Protein AF-X1HHD3-F1 (afdb_monomer)

Foldseek 3Di:
DLVPDDDLDVVLVVLLVVCAQNFAPDRSLPPVPPRGNYVVSVVVSVVRHVVPPD

Organism: NCBI:txid412755

Nearest PDB structures (foldseek):
  2y3n-assembly2_B  TM=9.012E-01  e=2.236E-02  Pseudobacteroides cellulosolvens

Sequence (54 aa):
NLDGLEPINFLDFSTFAPDWYESGTALAGDINSNEIVDFNDLEILAYHWLSYCN

Mean predicted aligned error: 2.96 Å

Secondary structure (DSSP, 8-state):
--SS-SSP-HHHHHHHGGGTT-BSTT-TT-SSSSSB-SHHHHHHHHHHHHHT--

pLD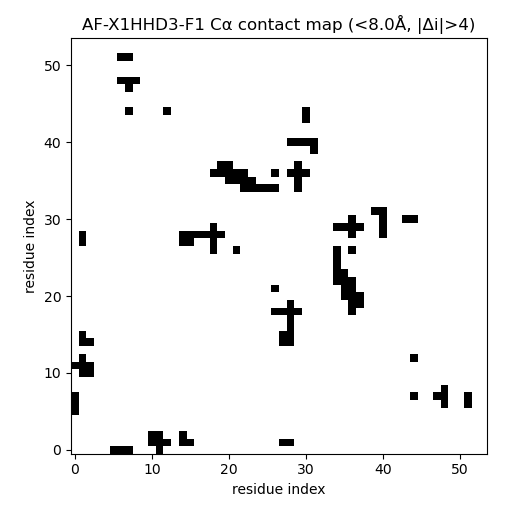DT: mean 93.81, std 9.84, range [45.06, 98.62]

Solvent-accessible surface area (backbone atoms only — not comparable to full-atom values): 3247 Å² total; per-residue (Å²): 114,68,75,79,53,86,73,53,46,73,66,29,50,63,53,27,58,83,33,63,74,40,72,48,83,90,47,78,25,31,71,80,69,78,41,49,19,49,70,71,29,51,47,54,52,50,52,54,36,62,62,68,78,121

Structure (mmCIF, N/CA/C/O backbone):
data_AF-X1HHD3-F1
#
_entry.id   AF-X1HHD3-F1
#
loop_
_atom_site.group_PDB
_atom_site.id
_atom_site.type_symbol
_atom_site.label_atom_id
_atom_site.label_alt_id
_atom_site.label_comp_id
_atom_site.label_asym_id
_atom_site.label_entity_id
_atom_site.label_seq_id
_atom_site.pdbx_PDB_ins_code
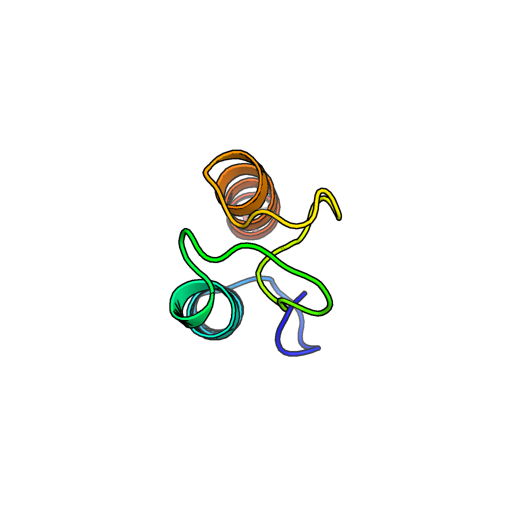_atom_site.Cartn_x
_atom_site.Cartn_y
_atom_site.Cartn_z
_atom_site.occupancy
_atom_site.B_iso_or_equiv
_atom_site.auth_seq_id
_atom_site.auth_comp_id
_atom_site.auth_asym_id
_atom_site.auth_atom_id
_atom_site.pdbx_PDB_model_num
ATOM 1 N N . ASN A 1 1 ? 5.806 -6.302 0.468 1.00 84.81 1 ASN A N 1
ATOM 2 C CA . ASN A 1 1 ? 5.172 -7.262 -0.445 1.00 84.81 1 ASN A CA 1
ATOM 3 C C . ASN A 1 1 ? 3.870 -7.669 0.199 1.00 84.81 1 ASN A C 1
ATOM 5 O O . ASN A 1 1 ? 3.901 -8.349 1.220 1.00 84.81 1 ASN A O 1
ATOM 9 N N . LEU A 1 2 ? 2.780 -7.120 -0.316 1.00 92.19 2 LEU A N 1
ATOM 10 C CA . LEU A 1 2 ? 1.453 -7.194 0.281 1.00 92.19 2 LEU A CA 1
ATOM 11 C C . LEU A 1 2 ? 0.595 -8.294 -0.355 1.00 92.19 2 LEU A C 1
ATOM 13 O O . LEU A 1 2 ? -0.298 -8.808 0.311 1.00 92.19 2 LEU A O 1
ATOM 17 N N . ASP A 1 3 ? 0.890 -8.703 -1.592 1.00 91.75 3 ASP A N 1
ATOM 18 C CA . ASP A 1 3 ? 0.210 -9.820 -2.266 1.00 91.75 3 ASP A CA 1
ATOM 19 C C . ASP A 1 3 ? 0.995 -11.152 -2.196 1.00 91.75 3 ASP A C 1
ATOM 21 O O . ASP A 1 3 ? 0.498 -12.204 -2.603 1.00 91.75 3 ASP A O 1
ATOM 25 N N . GLY A 1 4 ? 2.209 -11.123 -1.640 1.00 92.62 4 GLY A N 1
ATOM 26 C CA . GLY A 1 4 ? 3.118 -12.261 -1.510 1.00 92.62 4 GLY A CA 1
ATOM 27 C C . GLY A 1 4 ? 3.979 -12.538 -2.749 1.00 92.62 4 GLY A C 1
ATOM 28 O O . GLY A 1 4 ? 4.689 -13.548 -2.760 1.00 92.62 4 GLY A O 1
ATOM 29 N N . LEU A 1 5 ? 3.945 -11.684 -3.780 1.00 92.31 5 LEU A N 1
ATOM 30 C CA . LEU A 1 5 ? 4.637 -11.871 -5.058 1.00 92.31 5 LEU A CA 1
ATOM 31 C C . LEU A 1 5 ? 5.611 -10.728 -5.367 1.00 92.31 5 LEU A C 1
ATOM 33 O O . LEU A 1 5 ? 5.337 -9.562 -5.128 1.00 92.31 5 LEU A O 1
ATOM 37 N N . GLU A 1 6 ? 6.803 -11.058 -5.855 1.00 91.38 6 GLU A N 1
ATOM 38 C CA . GLU A 1 6 ? 7.729 -10.044 -6.370 1.00 91.38 6 GLU A CA 1
ATOM 39 C C . GLU A 1 6 ? 7.513 -9.849 -7.881 1.00 91.38 6 GLU A C 1
ATOM 41 O O . GLU A 1 6 ? 7.159 -10.810 -8.572 1.00 91.38 6 GLU A O 1
ATOM 46 N N . PRO A 1 7 ? 7.773 -8.650 -8.434 1.00 92.81 7 PRO A N 1
ATOM 47 C CA . PRO A 1 7 ? 8.180 -7.416 -7.755 1.00 92.81 7 PRO A CA 1
ATOM 48 C C . PRO A 1 7 ? 6.995 -6.666 -7.132 1.00 92.81 7 PRO A C 1
ATOM 50 O O . PRO A 1 7 ? 5.853 -6.890 -7.527 1.00 92.81 7 PRO A O 1
ATOM 53 N N . ILE A 1 8 ? 7.282 -5.705 -6.244 1.00 94.38 8 ILE A N 1
ATOM 54 C CA . ILE A 1 8 ? 6.263 -4.768 -5.746 1.00 94.38 8 ILE A CA 1
ATOM 55 C C . ILE A 1 8 ? 5.666 -3.990 -6.920 1.00 94.38 8 ILE A C 1
ATOM 57 O O . ILE A 1 8 ? 6.403 -3.386 -7.705 1.00 94.38 8 ILE A O 1
ATOM 61 N N . ASN A 1 9 ? 4.344 -4.019 -7.056 1.00 94.44 9 ASN A N 1
ATOM 62 C CA . ASN A 1 9 ? 3.641 -3.433 -8.191 1.00 94.44 9 ASN A CA 1
ATOM 63 C C . ASN A 1 9 ? 2.226 -2.932 -7.821 1.00 94.44 9 ASN A C 1
ATOM 65 O O . ASN A 1 9 ? 1.888 -2.719 -6.658 1.00 94.44 9 ASN A O 1
ATOM 69 N N . PHE A 1 10 ? 1.380 -2.707 -8.831 1.00 95.75 10 PHE A N 1
ATOM 70 C CA . PHE A 1 10 ? 0.021 -2.192 -8.643 1.00 95.75 10 PHE A CA 1
ATOM 71 C C . PHE A 1 10 ? -0.887 -3.139 -7.838 1.00 95.75 10 PHE A C 1
ATOM 73 O O . PHE A 1 10 ? -1.837 -2.676 -7.209 1.00 95.75 10 PHE A O 1
ATOM 80 N N . LEU A 1 11 ? -0.603 -4.443 -7.817 1.00 96.75 11 LEU A N 1
ATOM 81 C CA . LEU A 1 11 ? -1.327 -5.411 -6.992 1.00 96.75 11 LEU A CA 1
ATOM 82 C C . LEU A 1 11 ? -1.061 -5.200 -5.496 1.00 96.7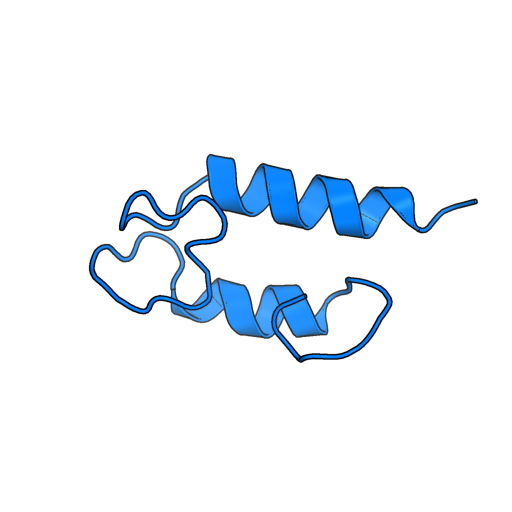5 11 LEU A C 1
ATOM 84 O O . LEU A 1 11 ? -2.019 -5.184 -4.718 1.00 96.75 11 LEU A O 1
ATOM 88 N N . ASP A 1 12 ? 0.178 -4.909 -5.091 1.00 97.12 12 ASP A N 1
ATOM 89 C CA . ASP A 1 12 ? 0.468 -4.496 -3.713 1.00 97.12 12 ASP A CA 1
ATOM 90 C C . ASP A 1 12 ? -0.295 -3.222 -3.353 1.00 97.12 12 ASP A C 1
ATOM 92 O O . ASP A 1 12 ? -0.940 -3.154 -2.309 1.00 97.12 12 ASP A O 1
ATOM 96 N N . PHE A 1 13 ? -0.302 -2.229 -4.250 1.00 97.06 13 PHE A N 1
ATOM 97 C CA . PHE A 1 13 ? -1.065 -0.998 -4.032 1.00 97.06 13 PHE A CA 1
ATOM 98 C C . PHE A 1 13 ? -2.571 -1.257 -3.902 1.00 97.06 13 PHE A C 1
ATOM 100 O O . PHE A 1 13 ? -3.241 -0.607 -3.105 1.00 97.06 13 PHE A O 1
ATOM 107 N N . SER A 1 14 ? -3.115 -2.233 -4.632 1.00 97.94 14 SER A N 1
ATOM 108 C CA . SER A 1 14 ? -4.521 -2.625 -4.485 1.00 97.94 14 SER A CA 1
ATOM 109 C C . SER A 1 14 ? -4.830 -3.292 -3.139 1.00 97.94 14 SER A C 1
ATOM 111 O O . SER A 1 14 ? -5.966 -3.208 -2.683 1.00 97.94 14 SER A O 1
ATOM 113 N N . THR A 1 15 ? -3.828 -3.900 -2.492 1.00 97.12 15 THR A N 1
ATOM 114 C CA . THR A 1 15 ? -3.933 -4.440 -1.123 1.00 97.12 15 THR A CA 1
ATOM 115 C C . THR A 1 15 ? -3.791 -3.337 -0.074 1.00 97.12 15 THR A C 1
ATOM 117 O O . THR A 1 15 ? -4.456 -3.383 0.951 1.00 97.12 15 THR A O 1
ATOM 120 N N . PHE A 1 16 ? -2.971 -2.323 -0.352 1.00 97.88 16 PHE A N 1
ATOM 121 C CA . PHE A 1 16 ? -2.792 -1.131 0.480 1.00 97.88 16 PHE A CA 1
ATOM 122 C C . PHE A 1 16 ? -4.024 -0.208 0.493 1.00 97.88 16 PHE A C 1
ATOM 124 O O . PHE A 1 16 ? -4.424 0.295 1.538 1.00 97.88 16 PHE A O 1
ATOM 131 N N . ALA A 1 17 ? -4.629 0.032 -0.674 1.00 98.12 17 ALA A N 1
ATOM 132 C CA . ALA A 1 17 ? -5.649 1.066 -0.863 1.00 98.1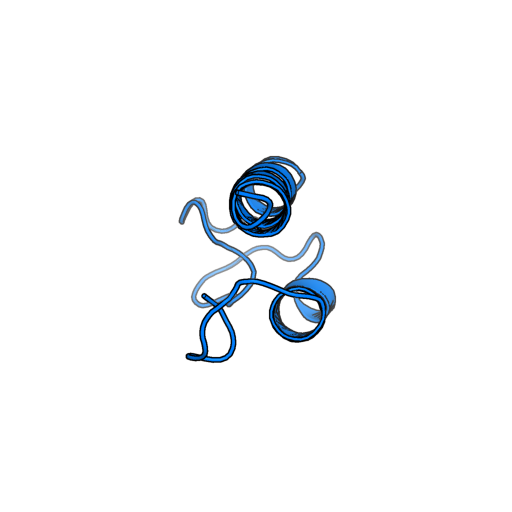2 17 ALA A CA 1
ATOM 133 C C . ALA A 1 17 ? -6.904 0.957 0.034 1.00 98.12 17 ALA A C 1
ATOM 135 O O . ALA A 1 17 ? -7.413 2.010 0.421 1.00 98.12 17 ALA A O 1
ATOM 136 N N . PRO A 1 18 ? -7.428 -0.240 0.371 1.00 98.12 18 PRO A N 1
ATOM 137 C CA . PRO A 1 18 ? -8.562 -0.379 1.285 1.00 98.12 18 PRO A CA 1
ATOM 138 C C . PRO A 1 18 ? -8.292 0.137 2.699 1.00 98.12 18 PRO A C 1
ATOM 140 O O . PRO A 1 18 ? -9.238 0.557 3.357 1.00 98.12 18 PRO A O 1
ATOM 143 N N . ASP A 1 19 ? -7.033 0.133 3.137 1.00 98.44 19 ASP A N 1
ATOM 144 C CA . ASP A 1 19 ? -6.651 0.560 4.483 1.00 98.44 19 ASP A CA 1
ATOM 145 C C . ASP A 1 19 ? -6.269 2.049 4.532 1.00 98.44 19 ASP A C 1
ATOM 147 O O . ASP A 1 19 ? -5.891 2.553 5.581 1.00 98.44 19 ASP A O 1
ATOM 151 N N . TRP A 1 20 ? -6.332 2.782 3.416 1.00 98.44 20 TRP A N 1
ATOM 152 C CA . TRP A 1 20 ? -5.846 4.162 3.345 1.00 98.44 20 TRP A CA 1
ATOM 153 C C . TRP A 1 20 ? -6.542 5.093 4.351 1.00 98.44 20 TRP A C 1
ATOM 155 O O . TRP A 1 20 ? -7.761 5.258 4.305 1.00 98.44 20 TRP A O 1
ATOM 165 N N . TYR A 1 21 ? -5.749 5.758 5.202 1.00 98.06 21 TYR A N 1
ATOM 166 C CA . TYR A 1 21 ? -6.204 6.574 6.339 1.00 98.06 21 TYR A CA 1
ATOM 167 C C . TYR A 1 21 ? -6.993 5.826 7.425 1.00 98.06 21 TYR A C 1
ATOM 169 O O . TYR A 1 21 ? -7.584 6.467 8.299 1.00 98.06 21 TYR A O 1
ATOM 177 N 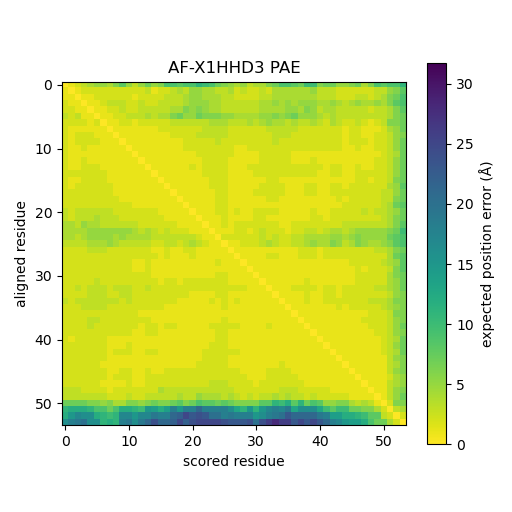N . GLU A 1 22 ? -6.976 4.496 7.424 1.00 98.44 22 GLU A N 1
ATOM 178 C CA . GLU A 1 22 ? -7.478 3.708 8.543 1.00 98.44 22 GLU A CA 1
ATOM 179 C C . GLU A 1 22 ? -6.436 3.632 9.668 1.00 98.44 22 GLU A C 1
ATOM 181 O O . GLU A 1 22 ? -5.232 3.820 9.471 1.00 98.44 22 GLU A O 1
ATOM 186 N N . SER A 1 23 ? -6.920 3.362 10.880 1.00 98.00 23 SER A N 1
ATOM 187 C CA . SER A 1 23 ? -6.078 3.144 12.058 1.00 98.00 23 SER A CA 1
ATOM 188 C C . SER A 1 23 ? -6.552 1.926 12.840 1.00 98.00 23 SER A C 1
ATOM 190 O O . SER A 1 23 ? -7.752 1.646 12.909 1.00 98.00 23 SER A O 1
ATOM 192 N N . GLY A 1 24 ? -5.612 1.199 13.431 1.00 96.12 24 GLY A N 1
ATOM 193 C CA . GLY A 1 24 ? -5.871 -0.016 14.188 1.00 96.12 24 GLY A CA 1
ATOM 194 C C . GLY A 1 24 ? -4.878 -1.129 13.882 1.00 96.12 24 GLY A C 1
ATOM 195 O O . GLY A 1 24 ? -3.910 -0.974 13.145 1.00 96.12 24 GLY A O 1
ATOM 196 N N . THR A 1 25 ? -5.126 -2.285 14.484 1.00 95.06 25 THR A N 1
ATOM 197 C CA . THR A 1 25 ? -4.249 -3.450 14.354 1.00 95.06 25 THR A CA 1
ATOM 198 C C . THR A 1 25 ? -4.571 -4.258 13.101 1.00 95.06 25 THR A C 1
ATOM 200 O O . THR A 1 25 ? -5.744 -4.419 12.767 1.00 95.06 25 THR A O 1
ATOM 203 N N . ALA A 1 26 ? -3.553 -4.898 12.519 1.00 93.88 26 ALA A N 1
ATOM 204 C CA . ALA A 1 26 ? -3.688 -5.858 11.416 1.00 93.88 26 ALA A CA 1
ATOM 205 C C . ALA A 1 26 ? -4.210 -5.262 10.093 1.00 93.88 26 ALA A C 1
ATOM 207 O O . ALA A 1 26 ? -4.838 -5.969 9.304 1.00 93.88 26 ALA A O 1
ATOM 208 N N . LEU A 1 27 ? -3.914 -3.985 9.847 1.00 97.25 27 LEU A N 1
ATOM 209 C CA . LEU A 1 27 ? -4.057 -3.355 8.537 1.00 97.25 27 LEU A CA 1
ATOM 210 C C . LEU A 1 27 ? -2.897 -3.821 7.650 1.00 97.25 27 LEU A C 1
ATOM 212 O O . LEU A 1 27 ? -1.734 -3.711 8.033 1.00 97.25 27 LEU A O 1
ATOM 216 N N . ALA A 1 28 ? -3.201 -4.371 6.479 1.00 96.62 28 ALA A N 1
ATOM 217 C CA . ALA A 1 28 ? -2.180 -4.805 5.529 1.00 96.62 28 ALA A CA 1
ATOM 218 C C . ALA A 1 28 ? -1.395 -3.609 4.965 1.00 96.62 28 ALA A C 1
ATOM 220 O O . ALA A 1 28 ? -0.221 -3.748 4.621 1.00 96.62 28 ALA A O 1
ATOM 221 N N . GLY A 1 29 ? -2.036 -2.440 4.888 1.00 97.38 29 GLY A N 1
ATOM 222 C CA . GLY A 1 29 ? -1.416 -1.183 4.488 1.00 97.38 29 GLY A CA 1
ATOM 223 C C . GLY A 1 29 ? -0.497 -0.548 5.538 1.00 97.38 29 GLY A C 1
ATOM 224 O O . GLY A 1 29 ? 0.240 0.362 5.173 1.00 97.38 29 GLY A O 1
ATOM 225 N N . ASP A 1 30 ? -0.501 -1.011 6.797 1.00 98.25 30 ASP A N 1
ATOM 226 C CA . ASP A 1 30 ? 0.370 -0.496 7.872 1.00 98.25 30 ASP A CA 1
ATOM 227 C C . ASP A 1 30 ? 1.749 -1.162 7.786 1.00 98.25 30 ASP A C 1
ATOM 229 O O . ASP A 1 30 ? 2.093 -2.114 8.495 1.00 98.25 30 ASP A O 1
ATOM 233 N N . ILE A 1 31 ? 2.532 -0.683 6.827 1.00 97.69 31 ILE A N 1
ATOM 234 C CA . ILE A 1 31 ? 3.835 -1.234 6.467 1.00 97.69 31 ILE A CA 1
ATOM 235 C C . ILE A 1 31 ? 4.871 -0.911 7.547 1.00 97.69 31 ILE A C 1
ATOM 237 O O . ILE A 1 31 ? 5.782 -1.710 7.784 1.00 97.69 31 ILE A O 1
ATOM 241 N N . ASN A 1 32 ? 4.747 0.246 8.199 1.00 97.38 32 ASN A N 1
ATOM 242 C CA . ASN A 1 32 ? 5.683 0.690 9.229 1.00 97.38 32 ASN A CA 1
ATOM 243 C C . ASN A 1 32 ? 5.298 0.247 10.661 1.00 97.38 32 ASN A C 1
ATOM 245 O O . ASN A 1 32 ? 6.109 0.404 11.577 1.00 97.38 32 ASN A O 1
ATOM 249 N N . SER A 1 33 ? 4.135 -0.396 10.830 1.00 96.62 33 SER A N 1
ATOM 250 C CA . SER A 1 33 ? 3.630 -0.959 12.091 1.00 96.62 33 SER A CA 1
ATOM 251 C C . SER A 1 33 ? 3.385 0.084 13.190 1.00 96.62 33 SER A C 1
ATOM 253 O O . SER A 1 33 ? 3.667 -0.177 14.365 1.00 96.62 33 SER A O 1
ATOM 255 N N . ASN A 1 34 ? 2.883 1.267 12.824 1.00 97.69 34 ASN A N 1
ATOM 256 C CA . ASN A 1 34 ? 2.503 2.324 13.773 1.00 97.69 34 ASN A CA 1
ATOM 257 C C . ASN A 1 34 ? 0.986 2.401 14.029 1.00 97.69 34 ASN A C 1
ATOM 259 O O . ASN A 1 34 ? 0.535 3.347 14.680 1.00 97.69 34 ASN A O 1
ATOM 263 N N . GLU A 1 35 ? 0.226 1.415 13.546 1.00 98.00 35 GLU A N 1
ATOM 264 C CA . GLU A 1 35 ? -1.233 1.312 13.644 1.00 98.00 35 GLU A CA 1
ATOM 265 C C . GLU A 1 35 ? -1.995 2.402 12.868 1.00 98.00 35 GLU A C 1
ATOM 267 O O . GLU A 1 35 ? -3.177 2.632 13.139 1.00 98.00 35 GLU A O 1
ATOM 272 N N . ILE A 1 36 ? -1.356 3.089 11.914 1.00 98.38 36 ILE A N 1
ATOM 273 C CA . ILE A 1 36 ? -1.964 4.134 11.080 1.00 98.38 36 ILE A CA 1
ATOM 274 C C . ILE A 1 36 ? -1.450 3.988 9.651 1.00 98.38 36 ILE A C 1
ATOM 276 O O . ILE A 1 36 ? -0.260 4.129 9.409 1.00 98.38 36 ILE A O 1
ATOM 280 N N . VAL A 1 37 ? -2.347 3.810 8.6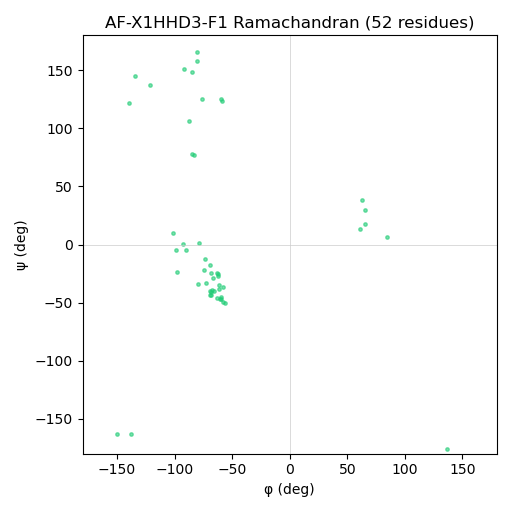85 1.00 98.56 37 VAL A N 1
ATOM 281 C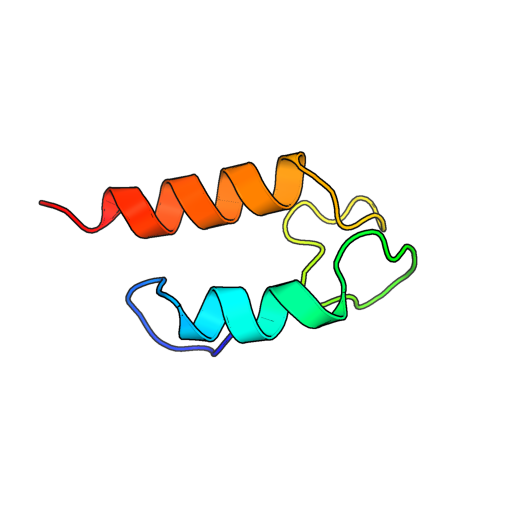 CA . VAL A 1 37 ? -1.950 3.787 7.273 1.00 98.56 37 VAL A CA 1
ATOM 282 C C . VAL A 1 37 ? -1.939 5.203 6.720 1.00 98.56 37 VAL A C 1
ATOM 284 O O . VAL A 1 37 ? -2.992 5.804 6.478 1.00 98.56 37 VAL A O 1
ATOM 287 N N . ASP A 1 38 ? -0.743 5.743 6.508 1.00 98.62 38 ASP A N 1
ATOM 288 C CA . ASP A 1 38 ? -0.557 7.111 6.034 1.00 98.62 38 ASP A CA 1
ATOM 289 C C . ASP A 1 38 ? 0.534 7.243 4.957 1.00 98.62 38 ASP A C 1
ATOM 291 O O . ASP A 1 38 ? 0.922 6.298 4.263 1.00 98.62 38 ASP A O 1
ATOM 295 N N . PHE A 1 39 ? 0.993 8.476 4.740 1.00 98.56 39 PHE A N 1
ATOM 296 C CA . PHE A 1 39 ? 2.009 8.766 3.737 1.00 98.56 39 PHE A CA 1
ATOM 297 C C . PHE A 1 39 ? 3.351 8.0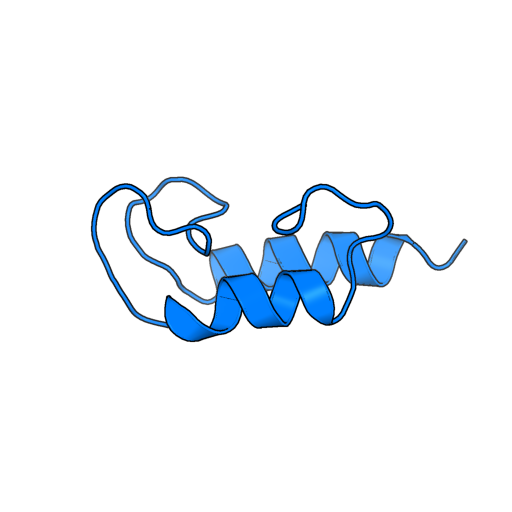72 3.991 1.00 98.56 39 PHE A C 1
ATOM 299 O O . PHE A 1 39 ? 4.070 7.850 3.019 1.00 98.56 39 PHE A O 1
ATOM 306 N N . ASN A 1 40 ? 3.686 7.717 5.233 1.00 98.50 40 ASN A N 1
ATOM 307 C CA . ASN A 1 40 ? 4.917 6.989 5.537 1.00 98.50 40 ASN A CA 1
ATOM 308 C C . ASN A 1 40 ? 4.861 5.569 4.954 1.00 98.50 40 ASN A C 1
ATOM 310 O O . ASN A 1 40 ? 5.840 5.097 4.377 1.00 98.50 40 ASN A O 1
ATOM 314 N N . ASP A 1 41 ? 3.704 4.908 5.018 1.00 98.56 41 ASP A N 1
ATOM 315 C CA . ASP A 1 41 ? 3.515 3.588 4.408 1.00 98.56 41 ASP A CA 1
ATOM 316 C C . ASP A 1 41 ? 3.548 3.666 2.884 1.00 98.56 41 ASP A C 1
ATOM 318 O O . ASP A 1 41 ? 4.219 2.868 2.220 1.00 98.56 41 ASP A O 1
ATOM 322 N N . LEU A 1 42 ? 2.884 4.679 2.317 1.00 98.19 42 LEU A N 1
ATOM 323 C CA . LEU A 1 42 ? 2.908 4.918 0.877 1.00 98.19 42 LEU A CA 1
ATOM 324 C C . LEU A 1 42 ? 4.329 5.210 0.368 1.00 98.19 42 LEU A C 1
ATOM 326 O O . LEU A 1 42 ? 4.687 4.749 -0.717 1.00 98.19 42 LEU A O 1
ATOM 330 N N . GLU A 1 43 ? 5.144 5.943 1.132 1.00 98.19 43 GLU A N 1
ATOM 331 C CA . GLU A 1 43 ? 6.552 6.194 0.809 1.00 98.19 43 GLU A CA 1
ATOM 332 C C . GLU A 1 43 ? 7.343 4.883 0.729 1.00 98.19 43 GLU A C 1
ATOM 334 O O . GLU A 1 43 ? 8.054 4.663 -0.255 1.00 98.19 43 GLU A O 1
ATOM 339 N N . ILE A 1 44 ? 7.178 3.984 1.705 1.00 97.25 44 ILE A N 1
ATOM 340 C CA . ILE A 1 44 ? 7.856 2.678 1.712 1.00 97.25 44 ILE A CA 1
ATOM 341 C C . ILE A 1 44 ? 7.413 1.832 0.510 1.00 97.25 44 ILE A C 1
ATOM 343 O O . ILE A 1 44 ? 8.254 1.263 -0.197 1.00 97.25 44 ILE A O 1
ATOM 347 N N . LEU A 1 45 ? 6.105 1.772 0.238 1.00 96.81 45 LEU A N 1
ATOM 348 C CA . LEU A 1 45 ? 5.560 1.040 -0.908 1.00 96.81 45 LEU A CA 1
ATOM 349 C C . LEU A 1 45 ? 6.115 1.588 -2.230 1.00 96.81 45 LEU A C 1
ATOM 351 O O . LEU A 1 45 ? 6.590 0.819 -3.071 1.00 96.81 45 LEU A O 1
ATOM 355 N N . ALA A 1 46 ? 6.109 2.912 -2.400 1.00 96.25 46 ALA A N 1
ATOM 356 C CA . ALA A 1 46 ? 6.613 3.576 -3.597 1.00 96.25 46 ALA A CA 1
ATOM 357 C C . ALA A 1 46 ? 8.128 3.397 -3.768 1.00 96.25 46 ALA A C 1
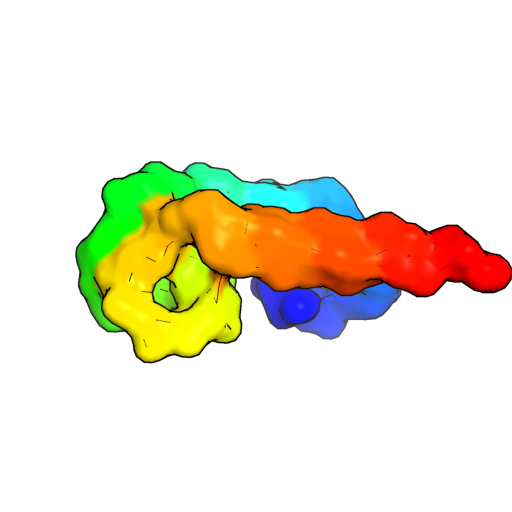ATOM 359 O O . ALA A 1 46 ? 8.585 3.145 -4.884 1.00 96.25 46 ALA A O 1
ATOM 360 N N . TYR A 1 47 ? 8.905 3.474 -2.684 1.00 95.44 47 TYR A N 1
ATOM 361 C CA . TYR A 1 47 ? 10.347 3.228 -2.708 1.00 95.44 47 TYR A CA 1
ATOM 362 C C . TYR A 1 47 ? 10.658 1.841 -3.279 1.00 95.44 47 TYR A C 1
ATOM 364 O O . TYR A 1 47 ? 11.440 1.720 -4.225 1.00 95.44 47 TYR A O 1
ATOM 372 N N . HIS A 1 48 ? 10.003 0.798 -2.762 1.00 93.88 48 HIS A N 1
ATOM 373 C CA . HIS A 1 48 ? 10.239 -0.566 -3.230 1.00 93.88 48 HIS A CA 1
ATOM 374 C C . HIS A 1 48 ? 9.728 -0.808 -4.651 1.00 93.88 48 HIS A C 1
ATOM 376 O O . HIS A 1 48 ? 10.434 -1.440 -5.438 1.00 93.88 48 HIS A O 1
ATOM 382 N N . TRP A 1 49 ? 8.563 -0.266 -5.012 1.00 93.81 49 TRP A N 1
ATOM 383 C CA . TRP A 1 49 ? 8.051 -0.342 -6.382 1.00 93.81 49 TRP A CA 1
ATOM 384 C C . TRP A 1 49 ? 9.043 0.278 -7.377 1.00 93.81 49 TRP A C 1
ATOM 386 O O . TRP A 1 49 ? 9.429 -0.352 -8.363 1.00 93.81 49 TRP A O 1
ATOM 396 N N . LEU A 1 50 ? 9.523 1.492 -7.106 1.00 92.06 50 LEU A N 1
ATOM 397 C CA . LEU A 1 50 ? 10.416 2.214 -8.015 1.00 92.06 50 LEU A CA 1
ATOM 398 C C . LEU A 1 50 ? 11.848 1.653 -8.027 1.00 92.06 50 LEU A C 1
ATOM 400 O O . LEU A 1 50 ? 12.564 1.837 -9.012 1.00 92.06 50 LEU A O 1
ATOM 404 N N . SER A 1 51 ? 12.263 0.941 -6.975 1.00 88.44 51 SER A N 1
ATOM 405 C CA . SER A 1 51 ? 13.594 0.320 -6.891 1.00 88.44 51 SER A CA 1
ATOM 406 C C . SER A 1 51 ? 13.810 -0.854 -7.857 1.00 88.44 51 SER A C 1
ATOM 408 O O . SER A 1 51 ? 14.956 -1.203 -8.137 1.00 88.44 51 SER A O 1
ATOM 410 N N . TYR A 1 52 ? 12.735 -1.434 -8.407 1.00 68.56 52 TYR A N 1
ATOM 411 C CA . TYR A 1 52 ? 12.810 -2.562 -9.344 1.00 68.56 52 TYR A CA 1
ATOM 412 C C . TYR A 1 52 ? 13.177 -2.166 -10.790 1.00 68.56 52 TYR A C 1
ATOM 414 O O . TYR A 1 52 ? 13.293 -3.034 -11.652 1.00 68.56 52 TYR A O 1
ATOM 422 N N . CYS A 1 53 ? 13.415 -0.879 -11.067 1.00 54.59 53 CYS A N 1
ATOM 423 C CA . CYS A 1 53 ? 14.038 -0.422 -12.311 1.00 54.59 53 CYS A CA 1
ATOM 424 C C . CYS A 1 53 ? 15.575 -0.487 -12.209 1.00 54.59 53 CYS A C 1
ATOM 426 O O . CYS A 1 53 ? 16.220 0.545 -12.027 1.00 54.59 53 CYS A O 1
ATOM 428 N N . ASN A 1 54 ? 16.158 -1.683 -12.338 1.00 45.06 54 ASN A N 1
ATOM 429 C CA . ASN A 1 54 ? 17.578 -1.876 -12.670 1.00 45.06 54 ASN A CA 1
ATOM 430 C C . ASN A 1 54 ? 17.725 -2.880 -13.813 1.00 45.06 54 ASN A C 1
ATOM 432 O O . ASN A 1 54 ? 17.163 -3.991 -13.688 1.00 45.06 54 ASN A O 1
#

Radius of gyration: 10.65 Å; Cα contacts (8 Å, |Δi|>4): 64; chains: 1; bounding box: 26×21×27 Å